Protein AF-A0A1G2ND43-F1 (afdb_monomer)

Solvent-accessible surface area (backbone atoms only — not comparable to full-atom values): 4676 Å² total; per-residue (Å²): 136,80,64,60,71,57,50,34,52,48,27,66,72,46,49,52,54,48,52,53,49,52,48,53,50,27,50,51,44,25,49,49,12,52,51,38,35,62,77,32,68,87,37,73,68,51,31,53,52,12,52,51,38,29,50,52,17,50,51,52,49,50,52,62,55,44,52,59,50,51,52,52,51,52,30,60,75,71,73,47,80,85,55,79,57,78,107

Sequence (87 aa):
MSIAPFLNKLNEYILNPLILLMFAVALLVFFWGLLRLIWYSDSDEERDTGRRVIVWGIVGMLIMISVYGIINLLLSTFGISTPDYIR

pLDDT: mean 91.8, std 5.58, range [62.97, 97.44]

Foldseek 3Di:
DDCLVVLLCCLVPPVVVVLVVLLVVLVVQLVVLVVQCVVPVPDPVSNVVSVVSNVSSVVSVVVSVVVLVVVVVVCVVVVHDDRPSSD

Secondary structure (DSSP, 8-state):
--SHHHHHHHIIIIIHHHHHHHHHHHHHHHHHHHHHHHHTTT-HHHHHHHHHHHHHHHHHHHHHHHHHHHHHHHHHHTTPPPPGGG-

Organism: NCBI:txid1802319

Mean predicted aligned error: 4.74 Å

Radius of gyration: 18.38 Å; Cα contacts (8 Å, |Δi|>4): 59; chains: 1; bounding box: 38×18×54 Å

Structure (mmCIF, N/CA/C/O backbone):
data_AF-A0A1G2ND43-F1
#
_entry.id   AF-A0A1G2ND43-F1
#
loop_
_atom_site.group_PDB
_atom_site.id
_atom_site.type_symbol
_atom_site.label_atom_id
_atom_site.label_alt_id
_atom_site.label_comp_id
_atom_site.label_asym_id
_atom_site.label_entity_id
_atom_site.label_seq_id
_atom_site.pdbx_PDB_ins_code
_atom_site.Cartn_x
_atom_site.Cartn_y
_atom_site.Cartn_z
_atom_site.occupancy
_atom_site.B_iso_or_equiv
_atom_site.auth_seq_id
_atom_site.auth_comp_id
_atom_site.auth_asym_id
_atom_site.auth_atom_id
_atom_site.pdbx_PDB_model_num
ATOM 1 N N . MET A 1 1 ? -19.435 5.375 28.049 1.00 62.97 1 MET A N 1
ATOM 2 C CA . MET A 1 1 ? -19.733 5.302 26.600 1.00 62.97 1 MET A CA 1
ATOM 3 C C . MET A 1 1 ? -18.531 4.664 25.924 1.00 62.97 1 MET A C 1
ATOM 5 O O . MET A 1 1 ? -17.421 5.084 26.219 1.00 62.97 1 MET A O 1
ATOM 9 N N . SER A 1 2 ? -18.721 3.615 25.122 1.00 84.25 2 SER A N 1
ATOM 10 C CA . SER A 1 2 ? -17.613 2.948 24.421 1.00 84.25 2 SER A CA 1
ATOM 11 C C . SER A 1 2 ? -17.265 3.718 23.147 1.00 84.25 2 SER A C 1
ATOM 13 O O . SER A 1 2 ? -18.172 4.147 22.437 1.00 84.25 2 SER A O 1
ATOM 15 N N . ILE A 1 3 ? -15.974 3.886 22.853 1.00 88.19 3 ILE A N 1
ATOM 16 C CA . ILE A 1 3 ? -15.492 4.498 21.602 1.00 88.19 3 ILE A CA 1
ATOM 17 C C . ILE A 1 3 ? -15.482 3.511 20.424 1.00 88.19 3 ILE A C 1
ATOM 19 O O . ILE A 1 3 ? -15.376 3.931 19.276 1.00 88.19 3 ILE A O 1
ATOM 23 N N . ALA A 1 4 ? -15.636 2.207 20.683 1.00 88.12 4 ALA A N 1
ATOM 24 C CA . ALA A 1 4 ? -15.584 1.172 19.650 1.00 88.12 4 ALA A CA 1
ATOM 25 C C . ALA A 1 4 ? -16.600 1.381 18.504 1.00 88.12 4 ALA A C 1
ATOM 27 O O . ALA A 1 4 ? -16.196 1.294 17.349 1.00 88.12 4 ALA A O 1
ATOM 28 N N . PRO A 1 5 ? -17.874 1.759 18.751 1.00 89.44 5 PRO A N 1
ATOM 29 C CA . PRO A 1 5 ? -18.828 2.000 17.665 1.00 89.44 5 PRO A CA 1
ATOM 30 C C . PRO A 1 5 ? -18.418 3.147 16.732 1.00 89.44 5 PRO A C 1
ATOM 32 O O . PRO A 1 5 ? -18.750 3.129 15.549 1.00 89.44 5 PRO A O 1
ATOM 35 N N . PHE A 1 6 ? -17.705 4.151 17.254 1.00 90.38 6 PHE A N 1
ATOM 36 C CA . PHE A 1 6 ? -17.170 5.246 16.447 1.00 90.38 6 PHE A CA 1
ATOM 37 C C . PHE A 1 6 ? -15.997 4.769 15.582 1.00 90.38 6 PHE A C 1
ATOM 39 O O . PHE A 1 6 ? -15.988 5.035 14.383 1.00 90.38 6 PHE A O 1
ATOM 46 N N . LEU A 1 7 ? -15.059 4.014 16.165 1.00 91.31 7 LEU A N 1
ATOM 47 C CA . LEU A 1 7 ? -13.924 3.441 15.435 1.00 91.31 7 LEU A CA 1
ATOM 48 C C . LEU A 1 7 ? -14.375 2.473 14.333 1.00 91.31 7 LEU A C 1
ATOM 50 O O . LEU A 1 7 ? -13.841 2.538 13.231 1.00 91.31 7 LEU A O 1
ATOM 54 N N . ASN A 1 8 ? -15.403 1.653 14.586 1.00 92.25 8 ASN A N 1
ATOM 55 C CA . ASN A 1 8 ? -15.988 0.761 13.578 1.00 92.25 8 ASN A CA 1
ATOM 56 C C . ASN A 1 8 ? -16.483 1.542 12.359 1.00 92.25 8 ASN A C 1
ATOM 58 O O . ASN A 1 8 ? -16.087 1.241 11.238 1.00 92.25 8 ASN A O 1
ATOM 62 N N . LYS A 1 9 ? -17.295 2.585 12.574 1.00 92.94 9 LYS A N 1
ATOM 63 C CA . LYS A 1 9 ? -17.811 3.416 11.476 1.00 92.94 9 LYS A CA 1
ATOM 64 C C . LYS A 1 9 ? -16.691 4.148 10.744 1.00 92.94 9 LYS A C 1
ATOM 66 O O . LYS A 1 9 ? -16.707 4.232 9.521 1.00 92.94 9 LYS A O 1
ATOM 71 N N . LEU A 1 10 ? -15.718 4.681 11.480 1.00 93.75 10 LEU A N 1
ATOM 72 C CA . LEU A 1 10 ? -14.570 5.347 10.874 1.00 93.75 10 LEU A CA 1
ATOM 73 C C . LEU A 1 10 ? -13.790 4.382 9.971 1.00 93.75 10 LEU A C 1
ATOM 75 O O . LEU A 1 10 ? -13.437 4.743 8.849 1.00 93.75 10 LEU A O 1
ATOM 79 N N . ASN A 1 11 ? -13.556 3.155 10.435 1.00 92.19 11 ASN A N 1
ATOM 80 C CA . ASN A 1 11 ? -12.843 2.162 9.649 1.00 92.19 11 ASN A CA 1
ATOM 81 C C . ASN A 1 11 ? -13.640 1.721 8.414 1.00 92.19 11 ASN A C 1
ATOM 83 O O . ASN A 1 11 ? -13.121 1.759 7.303 1.00 92.19 11 ASN A O 1
ATOM 87 N N . GLU A 1 12 ? -14.913 1.373 8.598 1.00 92.50 12 GLU A N 1
ATOM 88 C CA . GLU A 1 12 ? -15.791 0.852 7.547 1.00 92.50 12 GLU A CA 1
ATOM 89 C C . GLU A 1 12 ? -16.031 1.863 6.418 1.00 92.50 12 GLU A C 1
ATOM 91 O O . GLU A 1 12 ? -15.951 1.507 5.244 1.00 92.50 12 GLU A O 1
ATOM 96 N N . TYR A 1 13 ? -16.292 3.128 6.758 1.00 94.75 13 TYR A N 1
ATOM 97 C CA . TYR A 1 13 ? -16.700 4.133 5.773 1.00 94.75 13 TYR A CA 1
ATOM 98 C C . TYR A 1 13 ? -15.557 5.016 5.270 1.00 94.75 13 TYR A C 1
ATOM 100 O O . TYR A 1 13 ? -15.711 5.646 4.225 1.00 94.75 13 TYR A O 1
ATOM 108 N N . ILE A 1 14 ? -14.429 5.094 5.987 1.00 94.38 14 ILE A N 1
ATOM 109 C CA . ILE A 1 14 ? -13.318 5.983 5.614 1.00 94.38 14 ILE A CA 1
ATOM 110 C C . ILE A 1 14 ? -12.041 5.192 5.353 1.00 94.38 14 ILE A C 1
ATOM 112 O O . ILE A 1 14 ? -11.522 5.248 4.240 1.00 94.38 14 ILE A O 1
ATOM 116 N N . LEU A 1 15 ? -11.531 4.451 6.340 1.00 92.69 15 LEU A N 1
ATOM 117 C CA . LEU A 1 15 ? -10.208 3.827 6.220 1.00 92.69 15 LEU A CA 1
ATOM 118 C C . LEU A 1 15 ? -10.188 2.688 5.193 1.00 92.69 15 LEU A C 1
ATOM 120 O O . LEU A 1 15 ? -9.355 2.720 4.292 1.00 92.69 15 LEU A O 1
ATOM 124 N N . ASN A 1 16 ? -11.117 1.731 5.264 1.00 91.44 16 ASN A N 1
ATOM 125 C CA . ASN A 1 16 ? -11.159 0.594 4.339 1.00 91.44 16 ASN A CA 1
ATOM 126 C C . ASN A 1 16 ? -11.343 1.039 2.872 1.00 91.44 16 ASN A C 1
ATOM 128 O O . ASN A 1 16 ? -10.549 0.617 2.024 1.00 91.44 16 ASN A O 1
ATOM 132 N N . PRO A 1 17 ? -12.298 1.934 2.538 1.00 94.81 17 PRO A N 1
ATOM 133 C CA . PRO A 1 17 ? -12.421 2.468 1.184 1.00 94.81 17 PRO A CA 1
ATOM 134 C C . PRO A 1 17 ? -11.182 3.242 0.727 1.00 94.81 17 PRO A C 1
ATOM 136 O O . PRO A 1 17 ? -10.774 3.114 -0.427 1.00 94.81 17 PRO A O 1
ATOM 139 N N . LEU A 1 18 ? -10.555 4.018 1.618 1.00 94.81 18 LEU A N 1
ATOM 140 C CA . LEU A 1 18 ? -9.340 4.764 1.296 1.00 94.81 18 LEU A CA 1
ATOM 141 C C . LEU A 1 18 ? -8.165 3.828 0.998 1.00 94.81 18 LEU A C 1
ATOM 143 O O . LEU A 1 18 ? -7.467 4.037 0.011 1.00 94.81 18 LEU A O 1
ATOM 147 N N . ILE A 1 19 ? -7.964 2.782 1.802 1.00 93.50 19 ILE A N 1
ATOM 148 C CA . ILE A 1 19 ? -6.921 1.773 1.572 1.00 93.50 19 ILE A CA 1
ATOM 149 C C . ILE A 1 19 ? -7.162 1.060 0.239 1.00 93.50 19 ILE A C 1
ATOM 151 O O . ILE A 1 19 ? -6.228 0.913 -0.547 1.00 93.50 19 ILE A O 1
ATOM 155 N N . LEU A 1 20 ? -8.408 0.674 -0.059 1.00 93.81 20 LEU A N 1
ATOM 156 C CA . LEU A 1 20 ? -8.761 0.059 -1.340 1.00 93.81 20 LEU A CA 1
ATOM 157 C C . LEU A 1 20 ? -8.468 0.999 -2.521 1.00 93.81 20 LEU A C 1
ATOM 159 O O . LEU A 1 20 ? -7.902 0.572 -3.528 1.00 93.81 20 LEU A O 1
ATOM 163 N N . LEU A 1 21 ? -8.803 2.284 -2.387 1.00 96.31 21 LEU A N 1
ATOM 164 C CA . LEU A 1 21 ? -8.504 3.301 -3.393 1.00 96.31 21 LEU A CA 1
ATOM 165 C C . LEU A 1 21 ? -6.991 3.473 -3.586 1.00 96.31 21 LEU A C 1
ATOM 167 O O . LEU A 1 21 ? -6.512 3.480 -4.719 1.00 96.31 21 LEU A O 1
ATOM 171 N N . MET A 1 22 ? -6.229 3.574 -2.497 1.00 95.69 22 MET A N 1
ATOM 172 C CA . MET A 1 22 ? -4.768 3.673 -2.543 1.00 95.69 22 MET A CA 1
ATOM 173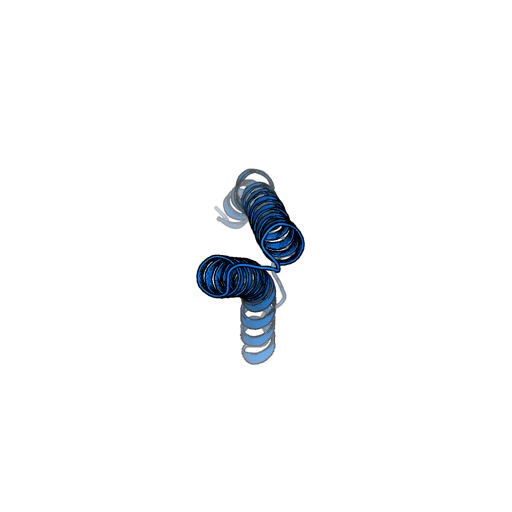 C C . MET A 1 22 ? -4.137 2.438 -3.191 1.00 95.69 22 MET A C 1
ATOM 175 O O . MET A 1 22 ? -3.205 2.574 -3.983 1.00 95.69 22 MET A O 1
ATOM 179 N N . PHE A 1 23 ? -4.670 1.247 -2.914 1.00 95.38 23 PHE A N 1
ATOM 180 C CA . PHE A 1 23 ? -4.237 0.009 -3.550 1.00 95.38 23 PHE A CA 1
ATOM 181 C C . PHE A 1 23 ? -4.502 0.024 -5.056 1.00 95.38 23 PHE A C 1
ATOM 183 O O . PHE A 1 23 ? -3.600 -0.271 -5.839 1.00 95.38 23 PHE A O 1
ATOM 190 N N . ALA A 1 24 ? -5.697 0.445 -5.475 1.00 96.81 24 ALA A N 1
ATOM 191 C CA . ALA A 1 24 ? -6.026 0.598 -6.887 1.00 96.81 24 ALA A CA 1
ATOM 192 C C . ALA A 1 24 ? -5.085 1.594 -7.587 1.00 96.81 24 ALA A C 1
ATOM 194 O O . ALA A 1 24 ? -4.576 1.305 -8.668 1.00 96.81 24 ALA A O 1
ATOM 195 N N . VAL A 1 25 ? -4.782 2.732 -6.956 1.00 97.00 25 VAL A N 1
ATOM 196 C CA . VAL A 1 25 ? -3.826 3.715 -7.489 1.00 97.00 25 VAL A CA 1
ATOM 197 C C . VAL A 1 25 ? -2.421 3.123 -7.599 1.00 97.00 25 VAL A C 1
ATOM 199 O O . VAL A 1 25 ? -1.789 3.260 -8.644 1.00 97.00 25 VAL A O 1
ATOM 202 N N . ALA A 1 26 ? -1.931 2.428 -6.570 1.00 96.31 26 ALA A N 1
ATOM 203 C CA . ALA A 1 26 ? -0.613 1.793 -6.603 1.00 96.31 26 ALA A CA 1
ATOM 204 C C . ALA A 1 26 ? -0.506 0.747 -7.727 1.00 96.31 26 ALA A C 1
ATOM 206 O O . ALA A 1 26 ? 0.505 0.687 -8.427 1.00 96.31 26 ALA A O 1
ATOM 207 N N . LEU A 1 27 ? -1.572 -0.024 -7.946 1.00 96.75 27 LEU A N 1
ATOM 208 C CA . LEU A 1 27 ? -1.676 -1.006 -9.021 1.00 96.75 27 LEU A CA 1
ATOM 209 C C . LEU A 1 27 ? -1.682 -0.341 -10.409 1.00 96.75 27 LEU A C 1
ATOM 211 O O . LEU A 1 27 ? -0.987 -0.799 -11.315 1.00 96.75 27 LEU A O 1
ATOM 215 N N . LEU A 1 28 ? -2.392 0.779 -10.574 1.00 97.44 28 LEU A N 1
ATOM 216 C CA . LEU A 1 28 ? -2.358 1.570 -11.809 1.00 97.44 28 LEU A CA 1
ATOM 217 C C . LEU A 1 28 ? -0.967 2.154 -12.079 1.00 97.44 28 LEU A C 1
ATOM 219 O O . LEU A 1 28 ? -0.484 2.078 -13.207 1.00 97.44 28 LEU A O 1
ATOM 223 N N . VAL A 1 29 ? -0.295 2.689 -11.056 1.00 96.19 29 VAL A N 1
ATOM 224 C CA . VAL A 1 29 ? 1.083 3.200 -11.164 1.00 96.19 29 VAL A CA 1
ATOM 225 C C . VAL A 1 29 ? 2.054 2.078 -11.538 1.00 96.19 29 VAL A C 1
ATOM 227 O O . VAL A 1 29 ? 2.914 2.267 -12.398 1.00 96.19 29 VAL A O 1
ATOM 230 N N . PHE A 1 30 ? 1.890 0.892 -10.953 1.00 96.62 30 PHE A N 1
ATOM 231 C CA . PHE A 1 30 ? 2.670 -0.290 -11.308 1.00 96.62 30 PHE A CA 1
ATOM 232 C C . PHE A 1 30 ? 2.496 -0.664 -12.789 1.00 96.62 30 PHE A C 1
ATOM 234 O O . PHE A 1 30 ? 3.490 -0.810 -13.506 1.00 96.62 30 PHE A O 1
ATOM 241 N N . PHE A 1 31 ? 1.252 -0.754 -13.276 1.00 96.94 31 PHE A N 1
ATOM 242 C CA . PHE A 1 31 ? 0.984 -1.030 -14.691 1.00 96.94 31 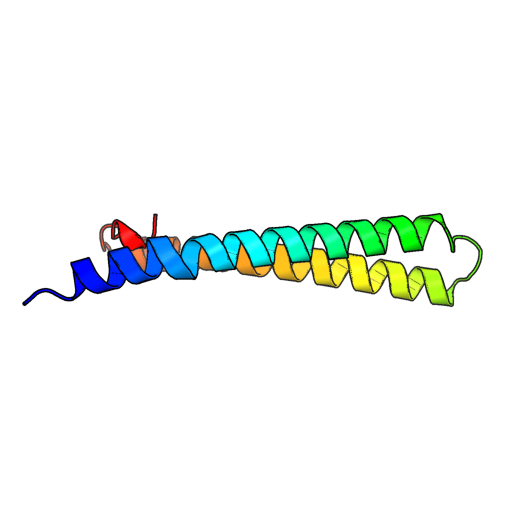PHE A CA 1
ATOM 243 C C . PHE A 1 31 ? 1.514 0.067 -15.609 1.00 96.94 31 PHE A C 1
ATOM 245 O O . PHE A 1 31 ? 2.077 -0.240 -16.656 1.00 96.94 31 PHE A O 1
ATOM 252 N N . TRP A 1 32 ? 1.397 1.332 -15.211 1.00 94.88 32 TRP A N 1
ATOM 253 C CA . TRP A 1 32 ? 1.967 2.450 -15.955 1.00 94.88 32 TRP A CA 1
ATOM 254 C C . TRP A 1 32 ? 3.484 2.311 -16.118 1.00 94.88 32 TRP A C 1
ATOM 256 O O . TRP A 1 32 ? 4.009 2.470 -17.220 1.00 94.88 32 TRP A O 1
ATOM 266 N N . GLY A 1 33 ? 4.191 1.944 -15.048 1.00 94.12 33 GLY A N 1
ATOM 267 C CA . GLY A 1 33 ? 5.622 1.657 -15.108 1.00 94.12 33 GLY A CA 1
ATOM 268 C C . GLY A 1 33 ? 5.956 0.493 -16.050 1.00 94.12 33 GLY A C 1
ATOM 269 O O . GLY A 1 33 ? 6.922 0.584 -16.810 1.00 94.12 33 GLY A O 1
ATOM 270 N N . LEU A 1 34 ? 5.137 -0.565 -16.057 1.00 94.25 34 LEU A N 1
ATOM 271 C CA . LEU A 1 34 ? 5.306 -1.710 -16.958 1.00 94.25 34 LEU A CA 1
ATOM 272 C C . LEU A 1 34 ? 5.098 -1.327 -18.429 1.00 94.25 34 LEU A C 1
ATOM 274 O O . LEU A 1 34 ? 5.925 -1.674 -19.270 1.00 94.25 34 LEU A O 1
ATOM 278 N N . LEU A 1 35 ? 4.035 -0.579 -18.738 1.00 94.69 35 LEU A N 1
ATOM 279 C CA . LEU A 1 35 ? 3.774 -0.077 -20.090 1.00 94.69 35 LEU A CA 1
ATOM 280 C C . LEU A 1 35 ? 4.915 0.821 -20.572 1.00 94.69 35 LEU A C 1
ATOM 282 O O . LEU A 1 35 ? 5.388 0.665 -21.695 1.00 94.69 35 LEU A O 1
ATOM 286 N N . ARG A 1 36 ? 5.415 1.703 -19.699 1.00 91.69 36 ARG A N 1
ATOM 287 C CA . ARG A 1 36 ? 6.552 2.578 -20.001 1.00 91.69 36 ARG A CA 1
ATOM 288 C C . ARG A 1 36 ? 7.819 1.784 -20.322 1.00 91.69 36 ARG A C 1
ATOM 290 O O . ARG A 1 36 ? 8.516 2.109 -21.277 1.00 91.69 36 ARG A O 1
ATOM 297 N N . LEU A 1 37 ? 8.090 0.717 -19.570 1.00 91.12 37 LEU A N 1
ATOM 298 C CA . LEU A 1 37 ? 9.242 -0.152 -19.814 1.00 91.12 37 LEU A CA 1
ATOM 299 C C . LEU A 1 37 ? 9.179 -0.841 -21.189 1.00 91.12 37 LEU A C 1
ATOM 301 O O . LEU A 1 37 ? 10.222 -1.059 -21.801 1.00 91.12 37 LEU A O 1
ATOM 305 N N . ILE A 1 38 ? 7.974 -1.190 -21.652 1.00 91.31 38 ILE A N 1
ATOM 306 C CA . ILE A 1 38 ? 7.750 -1.850 -22.945 1.00 91.31 38 ILE A CA 1
ATOM 307 C C . ILE A 1 38 ? 7.816 -0.841 -24.098 1.00 91.31 38 ILE A C 1
ATOM 309 O O . ILE A 1 38 ? 8.478 -1.109 -25.094 1.00 91.31 38 ILE A O 1
ATOM 313 N N . TRP A 1 39 ? 7.149 0.310 -23.984 1.00 91.38 39 TRP A N 1
ATOM 314 C CA . TRP A 1 39 ? 7.077 1.299 -25.068 1.00 91.38 39 TRP A CA 1
ATOM 315 C C . TRP A 1 39 ? 8.383 2.044 -25.324 1.00 91.38 39 TRP A C 1
ATOM 317 O O . TRP A 1 39 ? 8.652 2.410 -26.463 1.00 91.38 39 TRP A O 1
ATOM 327 N N . TYR A 1 40 ? 9.193 2.262 -24.291 1.00 90.12 40 TYR A N 1
ATOM 328 C CA . TYR A 1 40 ? 10.457 2.986 -24.408 1.00 90.12 40 TYR A CA 1
ATOM 329 C C . TYR A 1 40 ? 11.666 2.048 -24.313 1.00 90.12 40 TYR A C 1
ATOM 331 O O . TYR A 1 40 ? 12.688 2.402 -23.731 1.00 90.12 40 TYR A O 1
ATOM 339 N N . SER A 1 41 ? 11.564 0.843 -24.886 1.00 81.50 41 SER A N 1
ATOM 340 C CA . SER A 1 41 ? 12.617 -0.184 -24.838 1.00 81.50 41 SER A CA 1
ATOM 341 C C . SER A 1 41 ? 13.966 0.250 -25.417 1.00 81.50 41 SER A C 1
ATOM 343 O O . SER A 1 41 ? 14.983 -0.359 -25.085 1.00 81.50 41 SER A O 1
ATOM 345 N N . ASP A 1 42 ? 13.975 1.294 -26.242 1.00 86.69 42 ASP A N 1
ATOM 346 C CA . ASP A 1 42 ? 15.150 1.744 -26.991 1.00 86.69 42 ASP A CA 1
ATOM 347 C C . ASP A 1 42 ? 15.866 2.935 -26.324 1.00 86.69 42 ASP A C 1
ATOM 349 O O . ASP A 1 42 ? 16.926 3.353 -26.782 1.00 86.69 42 ASP A O 1
ATOM 353 N N . SER A 1 43 ? 15.309 3.480 -25.233 1.00 88.94 43 SER A N 1
ATOM 354 C CA . SER A 1 43 ? 15.909 4.566 -24.445 1.00 88.94 43 SER A CA 1
ATOM 355 C C . SER A 1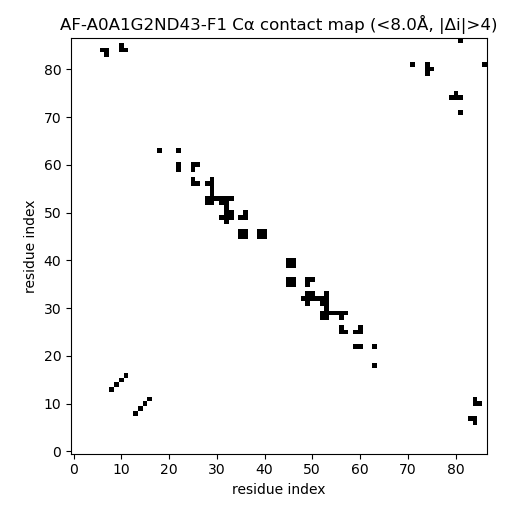 43 ? 16.274 4.073 -23.049 1.00 88.94 43 SER A C 1
ATOM 357 O O . SER A 1 43 ? 15.403 3.771 -22.232 1.00 88.94 43 SER A O 1
ATOM 359 N N . ASP A 1 44 ? 17.571 4.015 -22.746 1.00 85.44 44 ASP A N 1
ATOM 360 C CA . ASP A 1 44 ? 18.055 3.563 -21.437 1.00 85.44 44 ASP A CA 1
ATOM 361 C C . ASP A 1 44 ? 17.548 4.442 -20.278 1.00 85.44 44 ASP A C 1
ATOM 363 O O . ASP A 1 44 ? 17.246 3.932 -19.197 1.00 85.44 44 ASP A O 1
ATOM 367 N N . GLU A 1 45 ? 17.373 5.745 -20.512 1.00 87.81 45 GLU A N 1
ATOM 368 C CA . GLU A 1 45 ? 16.887 6.702 -19.510 1.00 87.81 45 GLU A CA 1
ATOM 369 C C . GLU A 1 45 ? 15.400 6.486 -19.165 1.00 87.81 45 GLU A C 1
ATOM 371 O O . GLU A 1 45 ? 15.004 6.440 -17.993 1.00 87.81 45 GLU A O 1
ATOM 376 N N . GLU A 1 46 ? 14.561 6.269 -20.180 1.00 87.88 46 GLU A N 1
ATOM 377 C CA . GLU A 1 46 ? 13.132 5.999 -19.984 1.00 87.88 46 GLU A CA 1
ATOM 378 C C . GLU A 1 46 ? 12.895 4.613 -19.369 1.00 87.88 46 GLU A C 1
ATOM 380 O O . GLU A 1 46 ? 11.981 4.434 -18.555 1.00 87.88 46 GLU A O 1
ATOM 385 N N . ARG A 1 47 ? 13.758 3.635 -19.674 1.00 85.94 47 ARG A N 1
ATOM 386 C CA . ARG A 1 47 ? 13.723 2.314 -19.031 1.00 85.94 47 ARG A CA 1
ATOM 387 C C . ARG A 1 47 ? 14.051 2.387 -17.550 1.00 85.94 47 ARG A C 1
ATOM 389 O O . ARG A 1 47 ? 13.361 1.734 -16.763 1.00 85.94 47 ARG A O 1
ATOM 396 N N . ASP A 1 48 ? 15.067 3.155 -17.156 1.00 90.44 48 ASP A N 1
ATOM 397 C CA . ASP A 1 48 ? 15.389 3.326 -15.735 1.00 90.44 48 ASP A CA 1
ATOM 398 C C . ASP A 1 48 ? 14.232 4.008 -14.996 1.00 90.44 48 ASP A C 1
ATOM 400 O O . ASP A 1 48 ? 13.814 3.569 -13.922 1.00 90.44 4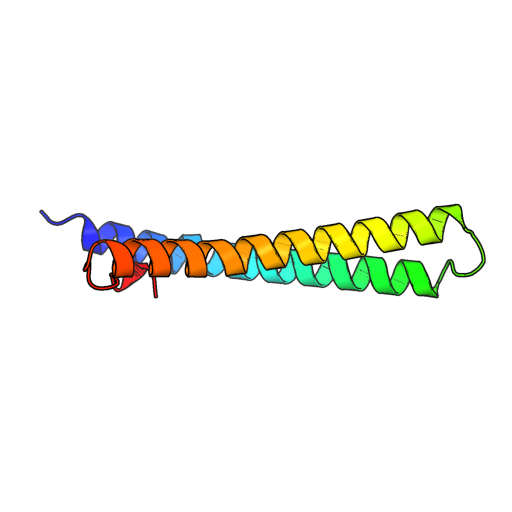8 ASP A O 1
ATOM 404 N N . THR A 1 49 ? 13.612 5.005 -15.630 1.00 90.25 49 THR A N 1
ATOM 405 C CA . THR A 1 49 ? 12.415 5.666 -15.100 1.00 90.25 49 THR A CA 1
ATOM 406 C C . THR A 1 49 ? 11.253 4.687 -14.924 1.00 90.25 49 THR A C 1
ATOM 408 O O . THR A 1 49 ? 10.648 4.631 -13.851 1.00 90.25 49 THR A O 1
ATOM 411 N N . GLY A 1 50 ? 10.959 3.866 -15.936 1.00 90.75 50 GLY A N 1
ATOM 412 C CA . GLY A 1 50 ? 9.924 2.832 -15.865 1.00 90.75 50 GLY A CA 1
ATOM 413 C C . GLY A 1 50 ? 10.169 1.839 -14.725 1.00 90.75 50 GLY A C 1
ATOM 414 O O . GLY A 1 50 ? 9.263 1.570 -13.935 1.00 90.75 50 GLY A O 1
ATOM 415 N N . ARG A 1 51 ? 11.414 1.368 -14.560 1.00 93.00 51 ARG A N 1
ATOM 416 C CA . ARG A 1 51 ? 11.805 0.484 -13.448 1.00 93.00 51 ARG A CA 1
ATOM 417 C C . ARG A 1 51 ? 11.562 1.127 -12.088 1.00 93.00 51 ARG A C 1
ATOM 419 O O . ARG A 1 51 ? 10.988 0.484 -11.213 1.00 93.00 51 ARG A O 1
ATOM 426 N N . ARG A 1 52 ? 11.949 2.392 -11.908 1.00 95.06 52 ARG A N 1
ATOM 427 C CA . ARG A 1 52 ? 11.715 3.116 -10.648 1.00 95.06 52 ARG A CA 1
ATOM 428 C C . ARG A 1 52 ? 10.227 3.228 -10.335 1.00 95.06 52 ARG A C 1
ATOM 430 O O . ARG A 1 52 ? 9.837 2.987 -9.198 1.00 95.06 52 ARG A O 1
ATOM 437 N N . VAL A 1 53 ? 9.393 3.541 -11.328 1.00 95.38 53 VAL A N 1
ATOM 438 C CA . VAL A 1 53 ? 7.934 3.637 -11.150 1.00 95.38 53 VAL A CA 1
ATOM 439 C C . VAL A 1 53 ? 7.335 2.298 -10.711 1.00 95.38 53 VAL A C 1
ATOM 441 O O . VAL A 1 53 ? 6.550 2.266 -9.764 1.00 95.38 53 VAL A O 1
ATOM 444 N N . ILE A 1 54 ? 7.748 1.192 -11.338 1.00 96.44 54 ILE A N 1
ATOM 4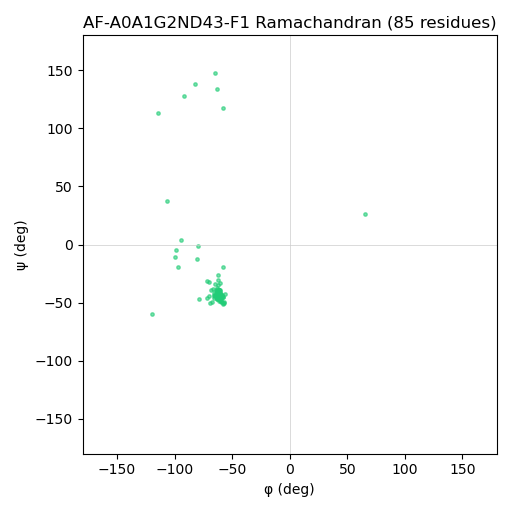45 C CA . ILE A 1 54 ? 7.333 -0.164 -10.944 1.00 96.44 54 ILE A CA 1
ATOM 446 C C . ILE A 1 54 ? 7.692 -0.423 -9.477 1.00 96.44 54 ILE A C 1
ATOM 448 O O . ILE A 1 54 ? 6.839 -0.845 -8.697 1.00 96.44 54 ILE A O 1
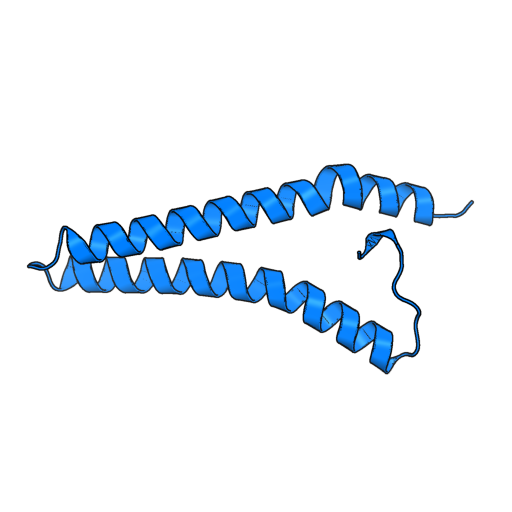ATOM 452 N N . VAL A 1 55 ? 8.941 -0.140 -9.091 1.00 96.88 55 VAL A N 1
ATOM 453 C CA . VAL A 1 55 ? 9.422 -0.346 -7.718 1.00 96.88 55 VAL A CA 1
ATOM 454 C C . VAL A 1 55 ? 8.609 0.479 -6.723 1.00 96.88 55 VAL A C 1
ATOM 456 O O . VAL A 1 55 ? 8.173 -0.065 -5.714 1.00 96.88 55 VAL A O 1
ATOM 459 N N . TRP A 1 56 ? 8.331 1.752 -7.013 1.00 95.75 56 TRP A N 1
ATOM 460 C CA . TRP A 1 56 ? 7.498 2.590 -6.146 1.00 95.75 56 TRP A CA 1
ATOM 461 C C . TRP A 1 56 ? 6.069 2.056 -5.997 1.00 95.75 56 TRP A C 1
ATOM 463 O O . TRP A 1 56 ? 5.535 2.065 -4.887 1.00 95.75 56 TRP A O 1
ATOM 473 N N . GLY A 1 57 ? 5.474 1.527 -7.072 1.00 95.75 57 GLY A N 1
ATOM 474 C CA . GLY A 1 57 ? 4.176 0.851 -7.011 1.00 95.75 57 GLY A CA 1
ATOM 475 C C . GLY A 1 57 ? 4.200 -0.383 -6.100 1.00 95.75 57 GLY A C 1
ATOM 476 O O . GLY A 1 57 ? 3.340 -0.530 -5.231 1.00 95.75 57 GLY A O 1
ATOM 477 N N . ILE A 1 58 ? 5.223 -1.236 -6.237 1.00 97.00 58 ILE A N 1
ATOM 478 C CA . ILE A 1 58 ? 5.404 -2.430 -5.391 1.00 97.00 58 ILE A CA 1
ATOM 479 C C . ILE A 1 58 ? 5.613 -2.041 -3.928 1.00 97.00 58 ILE A C 1
ATOM 481 O O . ILE A 1 58 ? 4.974 -2.618 -3.052 1.00 97.00 58 ILE A O 1
ATOM 485 N N . VAL A 1 59 ? 6.485 -1.070 -3.650 1.00 97.00 59 VAL A N 1
ATOM 486 C CA . VAL A 1 59 ? 6.762 -0.602 -2.284 1.00 97.00 59 VAL A CA 1
ATOM 487 C C .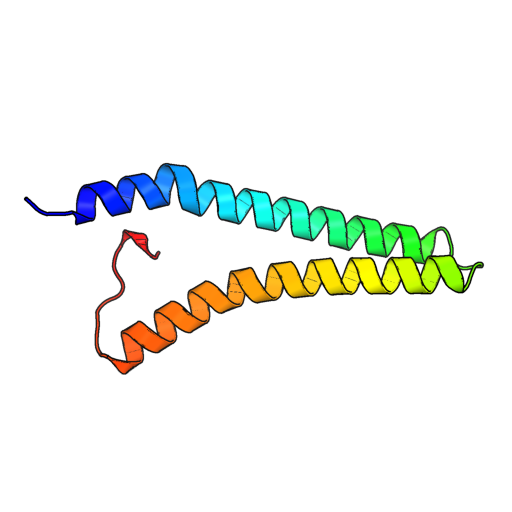 VAL A 1 59 ? 5.486 -0.069 -1.635 1.00 97.00 59 VAL A C 1
ATOM 489 O O . VAL A 1 59 ? 5.205 -0.413 -0.489 1.00 97.00 59 VAL A O 1
ATOM 492 N N . GLY A 1 60 ? 4.672 0.695 -2.370 1.00 95.38 60 GLY A N 1
ATOM 493 C CA . GLY A 1 60 ? 3.368 1.149 -1.887 1.00 95.38 60 GLY A CA 1
ATOM 494 C C . GLY A 1 60 ? 2.461 -0.015 -1.479 1.00 95.38 60 GLY A C 1
ATOM 495 O O . GLY A 1 60 ? 1.943 -0.035 -0.362 1.00 95.38 60 GLY A O 1
ATOM 496 N N . MET A 1 61 ? 2.315 -1.022 -2.348 1.00 95.50 61 MET A N 1
ATOM 497 C CA . MET A 1 61 ? 1.523 -2.223 -2.047 1.00 95.50 61 MET A CA 1
ATOM 498 C C . MET A 1 61 ? 2.079 -3.018 -0.862 1.00 95.50 61 MET A C 1
ATOM 500 O O . MET A 1 61 ? 1.314 -3.459 -0.003 1.00 95.50 61 MET A O 1
ATOM 504 N N . LEU A 1 62 ? 3.402 -3.158 -0.776 1.00 96.44 62 LEU A N 1
ATOM 505 C CA . LEU A 1 62 ? 4.067 -3.844 0.325 1.00 96.44 62 LEU A CA 1
ATOM 506 C C . LEU A 1 62 ? 3.774 -3.160 1.662 1.00 96.44 62 LEU A C 1
ATOM 508 O O . LEU A 1 62 ? 3.463 -3.850 2.630 1.00 96.44 62 LEU A O 1
ATOM 512 N N . ILE A 1 63 ? 3.835 -1.827 1.725 1.00 95.38 63 ILE A N 1
ATOM 513 C CA . ILE A 1 63 ? 3.521 -1.062 2.940 1.00 95.38 63 ILE A CA 1
ATOM 514 C C . ILE A 1 63 ? 2.078 -1.327 3.381 1.00 95.38 63 ILE A C 1
ATOM 516 O O . ILE A 1 63 ? 1.856 -1.634 4.550 1.00 95.38 63 ILE A O 1
ATOM 520 N N . MET A 1 64 ? 1.112 -1.286 2.457 1.00 91.94 64 MET A N 1
ATOM 521 C CA . MET A 1 64 ? -0.299 -1.549 2.771 1.00 91.94 64 MET A CA 1
ATOM 522 C C . MET A 1 64 ? -0.509 -2.944 3.375 1.00 91.94 64 MET A C 1
ATOM 524 O O . MET A 1 64 ? -1.189 -3.079 4.390 1.00 91.94 64 MET A O 1
ATOM 528 N N .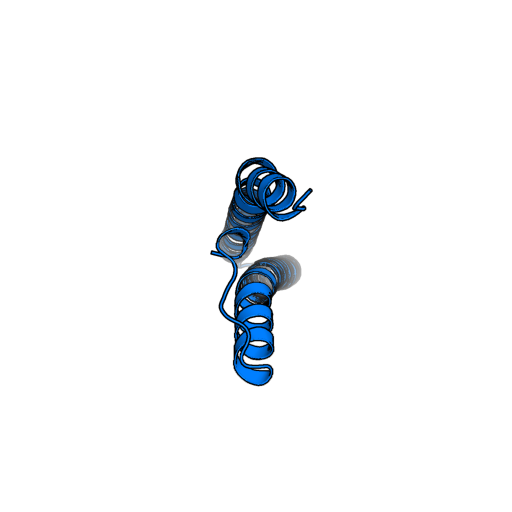 ILE A 1 65 ? 0.125 -3.975 2.810 1.00 92.62 65 ILE A N 1
ATOM 529 C CA . ILE A 1 65 ? 0.055 -5.348 3.337 1.00 92.62 65 ILE A CA 1
ATOM 530 C C . ILE A 1 65 ? 0.776 -5.454 4.691 1.00 92.62 65 ILE A C 1
ATOM 532 O O . ILE A 1 65 ? 0.300 -6.115 5.616 1.00 92.62 65 ILE A O 1
ATOM 536 N N . SER A 1 66 ? 1.914 -4.769 4.825 1.00 95.12 66 SER A N 1
ATOM 537 C CA . SER A 1 66 ? 2.748 -4.809 6.028 1.00 95.12 66 SER A CA 1
ATOM 538 C C . SER A 1 66 ? 2.039 -4.211 7.238 1.00 95.12 66 SER A C 1
ATOM 540 O O . SER A 1 66 ? 2.214 -4.721 8.338 1.00 95.12 66 SER A O 1
ATOM 542 N N . VAL A 1 67 ? 1.205 -3.181 7.061 1.00 92.50 67 VAL A N 1
ATOM 543 C CA . VAL A 1 67 ? 0.428 -2.581 8.160 1.00 92.50 67 VAL A CA 1
ATOM 544 C C . VAL A 1 67 ? -0.473 -3.622 8.832 1.00 92.50 67 VAL A C 1
ATOM 546 O O . VAL A 1 67 ? -0.393 -3.787 10.049 1.00 92.50 67 VAL A O 1
ATOM 549 N N . TYR A 1 68 ? -1.256 -4.389 8.067 1.00 89.19 68 TYR A N 1
ATOM 550 C CA . TYR A 1 68 ? -2.092 -5.460 8.628 1.00 89.19 68 TYR A CA 1
ATOM 551 C C . TYR A 1 68 ? -1.256 -6.557 9.296 1.00 89.19 68 TYR A C 1
ATOM 553 O O . TYR A 1 6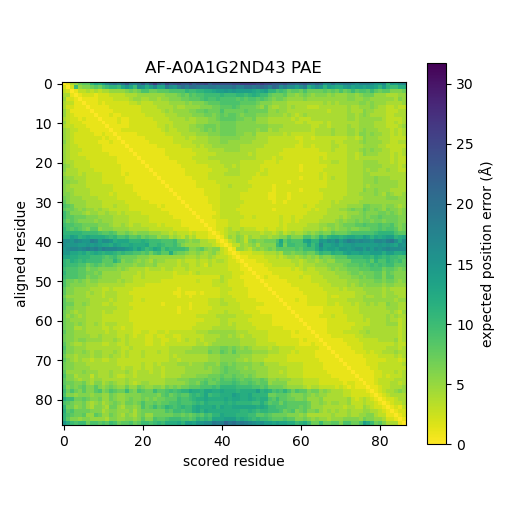8 ? -1.613 -7.050 10.368 1.00 89.19 68 TYR A O 1
ATOM 561 N N . GLY A 1 69 ? -0.117 -6.917 8.695 1.00 91.50 69 GLY A N 1
ATOM 562 C CA . GLY A 1 69 ? 0.817 -7.887 9.269 1.00 91.50 69 GLY A CA 1
ATOM 563 C C . GLY A 1 69 ? 1.371 -7.437 10.622 1.00 91.50 69 GLY A C 1
ATOM 564 O O . GLY A 1 69 ? 1.331 -8.197 11.588 1.00 91.50 69 GLY A O 1
ATOM 565 N N . ILE A 1 70 ? 1.830 -6.187 10.713 1.00 94.88 70 ILE A N 1
ATOM 566 C CA . ILE A 1 70 ? 2.380 -5.598 11.938 1.00 94.88 70 ILE A CA 1
ATOM 567 C C . ILE A 1 70 ? 1.300 -5.499 13.016 1.00 94.88 70 ILE A C 1
ATOM 569 O O . ILE A 1 70 ? 1.554 -5.880 14.155 1.00 94.88 70 ILE A O 1
ATOM 573 N N . ILE A 1 71 ? 0.090 -5.043 12.677 1.00 93.38 71 ILE A N 1
ATOM 574 C CA . ILE A 1 71 ? -1.011 -4.952 13.646 1.00 93.38 71 ILE A CA 1
ATOM 575 C C . ILE A 1 71 ? -1.328 -6.335 14.229 1.00 93.38 71 ILE A C 1
ATOM 577 O O . ILE A 1 71 ? -1.373 -6.487 15.448 1.00 93.38 71 ILE A O 1
ATOM 581 N N . ASN A 1 72 ? -1.476 -7.359 13.385 1.00 91.69 72 ASN A N 1
ATOM 582 C CA . ASN A 1 72 ? -1.752 -8.724 13.842 1.00 91.69 72 ASN A CA 1
ATOM 583 C C . ASN A 1 72 ? -0.602 -9.308 14.675 1.00 91.69 72 ASN A C 1
ATOM 585 O O . ASN A 1 72 ? -0.843 -9.954 15.697 1.00 91.69 72 ASN A O 1
ATOM 589 N N . LEU A 1 73 ? 0.648 -9.042 14.284 1.00 94.69 73 LEU A N 1
ATOM 590 C CA . LEU A 1 73 ? 1.827 -9.445 15.046 1.00 94.69 73 LEU A CA 1
ATOM 591 C C . LEU A 1 73 ? 1.810 -8.823 16.448 1.00 94.69 73 LEU A C 1
ATOM 593 O O . LEU A 1 73 ? 1.960 -9.542 17.434 1.00 94.69 73 LEU A O 1
ATOM 597 N N . LEU A 1 74 ? 1.567 -7.517 16.555 1.00 95.62 74 LEU A N 1
ATOM 598 C CA . LEU A 1 74 ? 1.490 -6.822 17.839 1.00 95.62 74 LEU A CA 1
ATOM 599 C C . LEU A 1 74 ? 0.351 -7.367 18.708 1.00 95.62 74 LEU A C 1
ATOM 601 O O . LEU A 1 74 ? 0.581 -7.715 19.864 1.00 95.62 74 LEU A O 1
ATOM 605 N N . LEU A 1 75 ? -0.855 -7.507 18.150 1.00 93.94 75 LEU A N 1
ATOM 606 C CA . LEU A 1 75 ? -2.012 -8.046 18.871 1.00 93.94 75 LEU A CA 1
ATOM 607 C C . LEU A 1 75 ? -1.740 -9.458 19.408 1.00 93.94 75 LEU A C 1
ATOM 609 O O . LEU A 1 75 ? -1.992 -9.722 20.582 1.00 93.94 75 LEU A O 1
ATOM 613 N N . SER A 1 76 ? -1.149 -10.336 18.591 1.00 93.62 76 SER A N 1
ATOM 614 C CA . SER A 1 76 ? -0.778 -11.692 19.018 1.00 93.62 76 SER A CA 1
ATOM 615 C C . SER A 1 76 ? 0.328 -11.703 20.078 1.00 93.62 76 SER A C 1
ATOM 617 O O . SER A 1 76 ? 0.247 -12.473 21.032 1.00 93.62 76 SER A O 1
ATOM 619 N N . THR A 1 77 ? 1.313 -10.806 19.964 1.00 96.19 77 THR A N 1
ATOM 620 C CA . THR A 1 77 ? 2.428 -10.686 20.917 1.00 96.19 77 THR A CA 1
ATOM 621 C C . THR A 1 77 ? 1.930 -10.291 22.306 1.00 96.19 77 THR A C 1
ATOM 623 O O . THR A 1 77 ? 2.429 -10.795 23.308 1.00 96.19 77 THR A O 1
ATOM 626 N N . PHE A 1 78 ? 0.920 -9.422 22.376 1.00 96.12 78 PHE A N 1
ATOM 627 C CA . PHE A 1 78 ? 0.328 -8.970 23.637 1.00 96.12 78 PHE A CA 1
ATOM 628 C C . PHE A 1 78 ? -0.910 -9.774 24.070 1.00 96.12 78 PHE A C 1
ATOM 630 O O . PHE A 1 78 ? -1.528 -9.432 25.076 1.00 96.12 78 PHE A O 1
ATOM 637 N N . GLY A 1 79 ? -1.288 -10.833 23.343 1.00 92.81 79 GLY A N 1
ATOM 638 C CA . GLY A 1 79 ? -2.454 -11.663 23.673 1.00 92.81 79 GLY A CA 1
ATOM 639 C C . GLY A 1 79 ? -3.799 -10.933 23.558 1.00 92.81 79 GLY A C 1
ATOM 640 O O . GLY A 1 79 ? -4.755 -11.284 24.248 1.00 92.81 79 GLY A O 1
ATOM 641 N N . ILE A 1 80 ? -3.880 -9.903 22.714 1.00 91.94 80 ILE A N 1
ATOM 642 C CA . ILE A 1 80 ? -5.078 -9.085 22.509 1.00 91.94 80 ILE A CA 1
ATOM 643 C C . ILE A 1 80 ? -5.890 -9.680 21.356 1.00 91.94 80 ILE A C 1
ATOM 645 O O . ILE A 1 80 ? -5.376 -9.890 20.258 1.00 91.94 80 ILE A O 1
ATOM 649 N N . SER A 1 81 ? -7.182 -9.922 21.579 1.00 88.62 81 SER A N 1
ATOM 650 C CA . SER A 1 81 ? -8.102 -10.353 20.523 1.00 88.62 81 SER A CA 1
ATOM 651 C C . SER A 1 81 ? -8.248 -9.277 19.445 1.00 88.62 81 SER A C 1
ATOM 653 O O . SER A 1 81 ? -8.489 -8.115 19.780 1.00 88.62 81 SER A O 1
ATOM 655 N N . THR A 1 82 ? -8.167 -9.659 18.167 1.00 87.25 82 THR A N 1
ATOM 656 C CA . THR A 1 82 ? -8.324 -8.732 17.038 1.00 87.25 82 THR A CA 1
ATOM 657 C C . THR A 1 82 ? -9.683 -8.028 17.087 1.00 87.25 82 THR A C 1
ATOM 659 O O . THR A 1 82 ? -10.709 -8.708 17.002 1.00 87.25 82 THR A O 1
ATOM 662 N N . PRO A 1 83 ? -9.718 -6.689 17.221 1.00 84.94 83 PRO A N 1
ATOM 663 C CA . PRO A 1 83 ? -10.961 -5.928 17.200 1.00 84.94 83 PRO A CA 1
ATOM 664 C C . PRO A 1 83 ? -11.659 -6.018 15.840 1.00 84.94 83 PRO A C 1
ATOM 666 O O . PRO A 1 83 ? -10.997 -6.045 14.803 1.00 84.94 83 PRO A O 1
ATOM 669 N N . ASP A 1 84 ? -12.992 -5.983 15.830 1.00 83.69 84 ASP A N 1
ATOM 670 C CA . ASP A 1 84 ? -13.774 -6.117 14.592 1.00 83.69 84 ASP A CA 1
ATOM 671 C C . ASP A 1 84 ? -13.521 -4.991 13.579 1.00 83.69 84 ASP A C 1
ATOM 673 O O . ASP A 1 84 ? -13.638 -5.214 12.382 1.00 83.69 84 ASP A O 1
ATOM 677 N N . TYR A 1 85 ? -13.105 -3.804 14.031 1.00 80.31 85 TYR A N 1
ATOM 678 C CA . TYR A 1 85 ? -12.737 -2.689 13.150 1.00 80.31 85 TYR A CA 1
ATOM 679 C C . TYR A 1 85 ? -11.336 -2.786 12.540 1.00 80.31 85 TYR A C 1
ATOM 681 O O . TYR A 1 85 ? -10.938 -1.871 11.835 1.00 80.31 85 TYR A O 1
ATOM 689 N N . ILE A 1 86 ? -10.551 -3.816 12.851 1.00 79.75 86 ILE A N 1
ATOM 690 C CA . ILE A 1 86 ? -9.236 -4.056 12.225 1.00 79.75 86 ILE A CA 1
ATOM 691 C C . ILE A 1 86 ? -9.341 -5.127 11.125 1.00 79.75 86 ILE A C 1
ATOM 693 O O . ILE A 1 86 ? -8.395 -5.335 10.366 1.00 79.75 86 ILE A O 1
ATOM 697 N N . ARG A 1 87 ? -10.485 -5.815 11.055 1.00 70.19 87 ARG A N 1
ATOM 698 C CA . ARG A 1 87 ? -10.752 -6.889 10.100 1.00 70.19 87 ARG A CA 1
ATOM 699 C C . ARG A 1 87 ? -11.113 -6.377 8.710 1.00 70.19 87 ARG A C 1
ATOM 701 O O . ARG A 1 87 ? -11.704 -5.278 8.599 1.00 70.19 87 ARG A O 1
#